Protein AF-A0AAE3FGH1-F1 (afdb_monomer_lite)

Secondary structure (DSSP, 8-state):
-HHHHHHHHHHHHHHHHHHHHHHHHHHHHHHHHHHHHHHHTSHHHHHH-PPP-TTGGGSHHHHHHHHHHHTT---EEE---SSS--EEEETTEEEE---SSEEEE-TTT--EEEEETTEEEEHHHHHHHHHHHSTTTTSS-EEEEEEGGGBS-TTS---TTEEEES-GGGTT-

Radius of gyration: 21.76 Å; chains: 1; bounding box: 63×58×44 Å

Sequence (173 aa):
MKNNKKVLSSVVVGLLFCWLIIPAVLYLLISAPFEKRKYRASRYFADTGCNFSLGITSSPEYRFYNQAVADGLDFRYFPGDEDHRDWFIYNNTAYVFPDFDAIAQDDETGKWQIYSEDEWSDFYDYFSGVESAIPDKREMPVRVIVPHDMIQSPEDDLPEAVYAVGSYETAFR

Foldseek 3Di:
DVPVVVVVVVVVVVVVVCVVVVVVVVCCVPQVVVVVVVCCVAPCCVPVVDDDDPCCCVDLCNLQVRLCVVVVAPKAWDPADPVAHTWIDHPQEIEGEDQFQAWEQDPPPRFIWTHHPNDIDGVVVVVVVNCVPDPPSVRGHAAYEAEPVRYPHVVDDDDPNYQYDPGSSPSPD

Structure (mmCIF, N/CA/C/O backbone):
data_AF-A0AAE3FGH1-F1
#
_entry.id   AF-A0AAE3FGH1-F1
#
loop_
_atom_site.group_PDB
_atom_site.id
_atom_site.type_symbol
_atom_site.label_atom_id
_atom_site.label_alt_id
_atom_site.label_comp_id
_atom_site.label_asym_id
_atom_site.label_entity_id
_atom_site.label_seq_id
_atom_site.pdbx_PDB_ins_code
_atom_site.Cartn_x
_atom_site.Cartn_y
_atom_site.Cartn_z
_atom_site.occupancy
_atom_site.B_iso_or_equiv
_atom_site.auth_seq_id
_atom_site.auth_comp_id
_atom_site.auth_asym_id
_atom_site.auth_atom_id
_atom_site.pdbx_PDB_model_num
ATOM 1 N N . MET A 1 1 ? 41.044 42.513 14.103 1.00 50.09 1 MET A N 1
ATOM 2 C CA . MET A 1 1 ? 40.788 41.124 14.571 1.00 50.09 1 MET A CA 1
ATOM 3 C C . MET A 1 1 ? 39.313 40.677 14.575 1.00 50.09 1 MET A C 1
ATOM 5 O O . MET A 1 1 ? 39.090 39.479 14.690 1.00 50.09 1 MET A O 1
ATOM 9 N N . LYS A 1 2 ? 38.298 41.552 14.421 1.00 49.84 2 LYS A N 1
ATOM 10 C CA . LYS A 1 2 ? 36.871 41.136 14.401 1.00 49.84 2 LYS A CA 1
ATOM 11 C C . LYS A 1 2 ? 36.390 40.503 13.077 1.00 49.84 2 LYS A C 1
ATOM 13 O O . LYS A 1 2 ? 35.525 39.636 13.123 1.00 49.84 2 LYS A O 1
ATOM 18 N N . ASN A 1 3 ? 36.968 40.867 11.928 1.00 54.50 3 ASN A N 1
ATOM 19 C CA . ASN A 1 3 ? 36.515 40.361 10.620 1.00 54.50 3 ASN A CA 1
ATOM 20 C C . ASN A 1 3 ? 36.930 38.905 10.342 1.00 54.50 3 ASN A C 1
ATOM 22 O O . ASN A 1 3 ? 36.133 38.143 9.807 1.00 54.50 3 ASN A O 1
ATOM 26 N N . ASN A 1 4 ? 38.113 38.476 10.797 1.00 53.81 4 ASN A N 1
ATOM 27 C CA . ASN A 1 4 ? 38.616 37.121 10.526 1.00 53.81 4 ASN A CA 1
ATOM 28 C C . ASN A 1 4 ? 37.789 36.022 11.218 1.00 53.81 4 ASN A C 1
ATOM 30 O O . ASN A 1 4 ? 37.654 34.932 10.675 1.00 53.81 4 ASN A O 1
ATOM 34 N N . LYS A 1 5 ? 37.182 36.311 12.382 1.00 54.88 5 LYS A N 1
ATOM 35 C CA . LYS A 1 5 ? 36.297 35.361 13.082 1.00 54.88 5 LYS A CA 1
ATOM 36 C C . LYS A 1 5 ? 34.962 35.148 12.357 1.00 54.88 5 LYS A C 1
ATOM 38 O O . LYS A 1 5 ? 34.462 34.030 12.349 1.00 54.88 5 LYS A O 1
ATOM 43 N N . LYS A 1 6 ? 34.408 36.192 11.723 1.00 55.69 6 LYS A N 1
ATOM 44 C CA . LYS A 1 6 ? 33.176 36.084 10.919 1.00 55.69 6 LYS A CA 1
ATOM 45 C C . LYS A 1 6 ? 33.407 35.286 9.636 1.00 55.69 6 LYS A C 1
ATOM 47 O O . LYS A 1 6 ? 32.622 34.402 9.331 1.00 55.69 6 LYS A O 1
ATOM 52 N N . VAL A 1 7 ? 34.518 35.538 8.941 1.00 62.56 7 VAL A N 1
ATOM 53 C CA . VAL A 1 7 ? 34.879 34.803 7.716 1.00 62.56 7 VAL A CA 1
ATOM 54 C C . VAL A 1 7 ? 35.114 33.318 8.008 1.00 62.56 7 VAL A C 1
ATOM 56 O O . VAL A 1 7 ? 34.593 32.470 7.291 1.00 62.56 7 VAL A O 1
ATOM 59 N N . LEU A 1 8 ? 35.825 32.991 9.095 1.00 59.19 8 LEU A N 1
ATOM 60 C CA . LEU A 1 8 ? 36.077 31.600 9.489 1.00 59.19 8 LEU A CA 1
ATOM 61 C C . LEU A 1 8 ? 34.777 30.853 9.843 1.00 59.19 8 LEU A C 1
ATOM 63 O O . LEU A 1 8 ? 34.601 29.706 9.447 1.00 59.19 8 LEU A O 1
ATOM 67 N N . SER A 1 9 ? 33.839 31.520 10.524 1.00 65.69 9 SER A N 1
ATOM 68 C CA . SER A 1 9 ? 32.502 30.979 10.808 1.00 65.69 9 SER A CA 1
ATOM 69 C C . SER A 1 9 ? 31.688 30.728 9.533 1.00 65.69 9 SER A C 1
ATOM 71 O O . SER A 1 9 ? 31.076 29.669 9.418 1.00 65.69 9 SER A O 1
ATOM 73 N N . SER A 1 10 ? 31.711 31.640 8.559 1.00 66.31 10 SER A N 1
ATOM 74 C CA . SER A 1 10 ? 31.002 31.461 7.285 1.00 66.31 10 SER A CA 1
ATOM 75 C C . SER A 1 10 ? 31.568 30.312 6.446 1.00 66.31 10 SER A C 1
ATOM 77 O O . SER A 1 10 ? 30.802 29.582 5.823 1.00 66.31 10 SER A O 1
ATOM 79 N N . VAL A 1 11 ? 32.890 30.107 6.455 1.00 74.38 11 VAL A N 1
ATOM 80 C CA . VAL A 1 11 ? 33.537 28.996 5.733 1.00 74.38 11 VAL A CA 1
ATOM 81 C C . VAL A 1 11 ? 33.192 27.642 6.359 1.00 74.38 11 VAL A C 1
ATOM 83 O O . VAL A 1 11 ? 32.891 26.698 5.634 1.00 74.38 11 VAL A O 1
ATOM 86 N N . VAL A 1 12 ? 33.179 27.544 7.692 1.00 76.31 12 VAL A N 1
ATOM 87 C CA . VAL A 1 12 ? 32.821 26.300 8.399 1.00 76.31 12 VAL A CA 1
ATOM 88 C C . VAL A 1 12 ? 31.351 25.933 8.176 1.00 76.31 12 VAL A C 1
ATOM 90 O O . VAL A 1 12 ? 31.052 24.773 7.906 1.00 76.31 12 VAL A O 1
ATOM 93 N N . VAL A 1 13 ? 30.440 26.912 8.212 1.00 74.81 13 VAL A N 1
ATOM 94 C CA . VAL A 1 13 ? 29.014 26.690 7.906 1.00 74.81 13 VAL A CA 1
ATOM 95 C C . VAL A 1 13 ? 28.820 26.270 6.446 1.00 74.81 13 VAL A C 1
ATOM 97 O O . VAL A 1 13 ? 28.078 25.329 6.181 1.00 74.81 13 VAL A O 1
ATOM 100 N N . GLY A 1 14 ? 29.523 26.903 5.502 1.00 75.88 14 GLY A N 1
ATOM 101 C CA . GLY A 1 14 ? 29.476 26.519 4.088 1.00 75.88 14 GLY A CA 1
ATOM 102 C C . GLY A 1 14 ? 29.997 25.101 3.836 1.00 75.88 14 GLY A C 1
ATOM 103 O O . GLY A 1 14 ? 29.385 24.348 3.085 1.00 75.88 14 GLY A O 1
ATOM 104 N N . LEU A 1 15 ? 31.083 24.701 4.504 1.00 80.62 15 LEU A N 1
ATOM 105 C CA . LEU A 1 15 ? 31.614 23.339 4.417 1.00 80.62 15 LEU A CA 1
ATOM 106 C C . LEU A 1 15 ? 30.643 22.305 4.991 1.00 80.62 15 LEU A C 1
ATOM 108 O O . LEU A 1 15 ? 30.427 21.287 4.345 1.00 80.62 15 LEU A O 1
ATOM 112 N N . LEU A 1 16 ? 30.027 22.576 6.146 1.00 78.38 16 LEU A N 1
ATOM 113 C CA . LEU A 1 16 ? 28.998 21.710 6.737 1.00 78.38 16 LEU A CA 1
ATOM 114 C C . LEU A 1 16 ? 27.774 21.567 5.823 1.00 78.38 16 LEU A C 1
ATOM 116 O O . LEU A 1 16 ? 27.267 20.464 5.642 1.00 78.38 16 LEU A O 1
ATOM 120 N N . PHE A 1 17 ? 27.341 22.660 5.195 1.00 76.94 17 PHE A N 1
ATOM 121 C CA . PHE A 1 17 ? 26.231 22.654 4.243 1.00 76.94 17 PHE A CA 1
ATOM 122 C C . PHE A 1 17 ? 26.557 21.824 2.991 1.00 76.94 17 PHE A C 1
ATOM 124 O O . PHE A 1 17 ? 25.768 20.971 2.585 1.00 76.94 17 PHE A O 1
ATOM 131 N N . CYS A 1 18 ? 27.759 21.987 2.428 1.00 79.12 18 CYS A N 1
ATOM 132 C CA . CYS A 1 18 ? 28.248 21.141 1.338 1.00 79.12 18 CYS A CA 1
ATOM 133 C C . CYS A 1 18 ? 28.340 19.666 1.754 1.00 79.12 18 CYS A C 1
ATOM 135 O O . CYS A 1 18 ? 27.992 18.791 0.966 1.00 79.12 18 CYS A O 1
ATOM 137 N N . TRP A 1 19 ? 28.762 19.381 2.987 1.00 80.62 19 TRP A N 1
ATOM 138 C CA . TRP A 1 19 ? 28.868 18.016 3.507 1.00 80.62 19 TRP A CA 1
ATOM 139 C C . TRP A 1 19 ? 27.515 17.312 3.646 1.00 80.62 19 TRP A C 1
ATOM 141 O O . TRP A 1 19 ? 27.477 16.091 3.587 1.00 80.62 19 TRP A O 1
ATOM 151 N N . LEU A 1 20 ? 26.415 18.055 3.787 1.00 80.81 20 LEU A N 1
ATOM 152 C CA . LEU A 1 20 ? 25.056 17.503 3.835 1.00 80.81 20 LEU A CA 1
ATOM 153 C C . LEU A 1 20 ? 24.415 17.394 2.445 1.00 80.81 20 LEU A C 1
ATOM 155 O O . LEU A 1 20 ? 23.765 16.397 2.137 1.00 80.81 20 LEU A O 1
ATOM 159 N N . ILE A 1 21 ? 24.630 18.384 1.575 1.00 83.81 21 ILE A N 1
ATOM 160 C CA . ILE A 1 21 ? 24.012 18.412 0.240 1.00 83.81 21 ILE A CA 1
ATOM 161 C C . ILE A 1 21 ? 24.676 17.433 -0.717 1.00 83.81 21 ILE A C 1
ATOM 163 O O . ILE A 1 21 ? 23.986 16.762 -1.480 1.00 83.81 21 ILE A O 1
ATOM 167 N N . ILE A 1 22 ? 26.008 17.346 -0.701 1.00 84.25 22 ILE A N 1
ATOM 168 C CA . ILE A 1 22 ? 26.747 16.508 -1.650 1.00 84.25 22 ILE A CA 1
ATOM 169 C C . ILE A 1 22 ? 26.318 15.033 -1.537 1.00 84.25 22 ILE A C 1
ATOM 171 O O . ILE A 1 22 ? 26.019 14.448 -2.579 1.00 84.25 22 ILE A O 1
ATOM 175 N N . PRO A 1 23 ? 26.197 14.430 -0.335 1.00 83.31 23 PRO A N 1
ATOM 176 C CA . PRO A 1 23 ? 25.673 13.073 -0.193 1.00 83.31 23 PRO A CA 1
ATOM 177 C C . PRO A 1 23 ? 24.230 12.918 -0.673 1.00 83.31 23 PRO A C 1
ATOM 179 O O . PRO A 1 23 ? 23.937 11.937 -1.346 1.00 83.31 23 PRO A O 1
ATOM 182 N N . ALA A 1 24 ? 23.342 13.876 -0.386 1.00 81.19 24 ALA A N 1
ATOM 183 C CA . ALA A 1 24 ? 21.945 13.815 -0.826 1.00 81.19 24 ALA A CA 1
ATOM 184 C C . ALA A 1 24 ? 21.822 13.870 -2.360 1.00 81.19 24 ALA A C 1
ATOM 186 O O . ALA A 1 24 ? 21.104 13.076 -2.967 1.00 81.19 24 ALA A O 1
ATOM 187 N N . VAL A 1 25 ? 22.581 14.757 -3.009 1.00 82.69 25 VAL A N 1
ATOM 188 C CA . VAL A 1 25 ? 22.625 14.869 -4.475 1.00 82.69 25 VAL A CA 1
ATOM 189 C C . VAL A 1 25 ? 23.257 13.626 -5.101 1.00 82.69 25 VAL A C 1
ATOM 191 O O . VAL A 1 25 ? 22.735 13.111 -6.087 1.00 82.69 25 VAL A O 1
ATOM 194 N N . LEU A 1 26 ? 24.348 13.104 -4.529 1.00 82.88 26 LEU A N 1
ATOM 195 C CA . LEU A 1 26 ? 24.961 11.849 -4.979 1.00 82.88 26 LEU A CA 1
ATOM 196 C C . LEU A 1 26 ? 24.003 10.669 -4.831 1.00 82.88 26 LEU A C 1
ATOM 198 O O . LEU A 1 26 ? 23.904 9.861 -5.751 1.00 82.88 26 LEU A O 1
ATOM 202 N N . TYR A 1 27 ? 23.276 10.592 -3.715 1.00 80.44 27 TYR A N 1
ATOM 203 C CA . TYR A 1 27 ? 22.258 9.574 -3.500 1.00 80.44 27 TYR A CA 1
ATOM 204 C C . TYR A 1 27 ? 21.209 9.628 -4.608 1.00 80.44 27 TYR A C 1
ATOM 206 O O . TYR A 1 27 ? 20.997 8.611 -5.253 1.00 80.44 27 TYR A O 1
ATOM 214 N N . LEU A 1 28 ? 20.643 10.802 -4.909 1.00 78.88 28 LEU A N 1
ATOM 215 C CA . LEU A 1 28 ? 19.653 10.968 -5.982 1.00 78.88 28 LEU A CA 1
ATOM 216 C C . LEU A 1 28 ? 20.206 10.622 -7.372 1.00 78.88 28 LEU A C 1
ATOM 218 O O . LEU A 1 28 ? 19.535 9.950 -8.154 1.00 78.88 28 LEU A O 1
ATOM 222 N N . LEU A 1 29 ? 21.432 11.053 -7.689 1.00 81.94 29 LEU A N 1
ATOM 223 C CA . LEU A 1 29 ? 22.067 10.778 -8.983 1.00 81.94 29 LEU A CA 1
ATOM 224 C C . LEU A 1 29 ? 22.359 9.290 -9.194 1.00 81.94 29 LEU A C 1
ATOM 226 O O . LEU A 1 29 ? 22.377 8.830 -10.336 1.00 81.94 29 LEU A O 1
ATOM 230 N N . ILE A 1 30 ? 22.592 8.545 -8.114 1.00 80.56 30 ILE A N 1
ATOM 231 C CA . ILE A 1 30 ? 22.845 7.107 -8.160 1.00 80.56 30 ILE A CA 1
ATOM 232 C C . ILE A 1 30 ? 21.523 6.336 -8.106 1.00 80.56 30 ILE A C 1
ATOM 234 O O . ILE A 1 30 ? 21.281 5.500 -8.971 1.00 80.56 30 ILE A O 1
ATOM 238 N N . SER A 1 31 ? 20.650 6.609 -7.136 1.00 78.62 31 SER A N 1
ATOM 239 C CA . SER A 1 31 ? 19.437 5.823 -6.887 1.00 78.62 31 SER A CA 1
ATOM 240 C C . SER A 1 31 ? 18.430 5.928 -8.030 1.00 78.62 31 SER A C 1
ATOM 242 O O . SER A 1 31 ? 17.971 4.898 -8.524 1.00 78.62 31 SER A O 1
ATOM 244 N N . ALA A 1 32 ? 18.162 7.136 -8.533 1.00 82.00 32 ALA A N 1
ATOM 245 C CA . ALA A 1 32 ? 17.150 7.370 -9.559 1.00 82.00 32 ALA A CA 1
ATOM 246 C C . ALA A 1 32 ? 17.346 6.542 -10.851 1.00 82.00 32 ALA A C 1
ATOM 248 O O . ALA A 1 32 ? 16.379 5.931 -11.314 1.00 82.00 32 ALA A O 1
ATOM 249 N N . PRO A 1 33 ? 18.545 6.455 -11.471 1.00 86.44 33 PRO A N 1
ATOM 250 C CA . PRO A 1 33 ? 18.727 5.635 -12.670 1.00 86.44 33 PRO A CA 1
ATOM 251 C C . PRO A 1 33 ? 18.625 4.127 -12.403 1.00 86.44 33 PRO A C 1
ATOM 253 O O . PRO A 1 33 ? 18.081 3.408 -13.248 1.00 86.44 33 PRO A O 1
ATOM 256 N N . PHE A 1 34 ? 19.114 3.632 -11.258 1.00 87.38 34 PHE A N 1
ATOM 257 C CA . PHE A 1 34 ? 18.959 2.219 -10.889 1.00 87.38 34 PHE A CA 1
ATOM 258 C C . PHE A 1 34 ? 17.492 1.869 -10.662 1.00 87.38 34 PHE A C 1
ATOM 260 O O . PHE A 1 34 ? 17.005 0.872 -11.199 1.00 87.38 34 PHE A O 1
ATOM 267 N N . GLU A 1 35 ? 16.782 2.724 -9.933 1.00 89.69 35 GLU A N 1
ATOM 268 C CA . GLU A 1 35 ? 15.365 2.564 -9.655 1.00 89.69 35 GLU A CA 1
ATOM 269 C C . GLU A 1 35 ? 14.544 2.561 -10.945 1.00 89.69 35 GLU A C 1
ATOM 271 O O . GLU A 1 35 ? 13.795 1.621 -11.208 1.00 89.69 35 GLU A O 1
ATOM 276 N N . LYS A 1 36 ? 14.770 3.543 -11.823 1.00 90.62 36 LYS A N 1
ATOM 277 C CA . LYS A 1 36 ? 14.105 3.627 -13.127 1.00 90.62 36 LYS A CA 1
ATOM 278 C C . LYS A 1 36 ? 14.350 2.395 -13.990 1.00 90.62 36 LYS A C 1
ATOM 280 O O . LYS A 1 36 ? 13.452 1.952 -14.707 1.00 90.62 36 LYS A O 1
ATOM 285 N N . ARG A 1 37 ? 15.562 1.835 -13.950 1.00 91.62 37 ARG A N 1
ATOM 286 C CA . ARG A 1 37 ? 15.891 0.607 -14.682 1.00 91.62 37 ARG A CA 1
ATOM 287 C C . ARG A 1 37 ? 15.157 -0.602 -14.106 1.00 91.62 37 ARG A C 1
ATOM 289 O O . ARG A 1 37 ? 14.614 -1.375 -14.890 1.00 91.62 37 ARG A O 1
ATOM 296 N N . LYS A 1 38 ? 15.125 -0.753 -12.776 1.00 92.88 38 LYS A N 1
ATOM 297 C CA . LYS A 1 38 ? 14.375 -1.817 -12.087 1.00 92.88 38 LYS A CA 1
ATOM 298 C C . LYS A 1 38 ? 12.884 -1.721 -12.417 1.00 92.88 38 LYS A C 1
ATOM 300 O O . LYS A 1 38 ? 12.301 -2.704 -12.859 1.00 92.88 38 LYS A O 1
ATOM 305 N N . TYR A 1 39 ? 12.316 -0.521 -12.308 1.00 93.38 39 TYR A N 1
ATOM 306 C CA . TYR A 1 39 ? 10.924 -0.230 -12.634 1.00 93.38 39 TYR A CA 1
ATOM 307 C C . TYR A 1 39 ? 10.565 -0.622 -14.075 1.00 93.38 39 TYR A C 1
ATOM 309 O O . TYR A 1 39 ? 9.636 -1.394 -14.292 1.00 93.38 39 TYR A O 1
ATOM 317 N N . ARG A 1 40 ? 11.344 -0.176 -15.069 1.00 93.75 40 ARG A N 1
ATOM 318 C CA . ARG A 1 40 ? 11.091 -0.483 -16.491 1.00 93.75 40 ARG A CA 1
ATOM 319 C C . ARG A 1 40 ? 11.195 -1.967 -16.851 1.00 93.75 40 ARG A C 1
ATOM 321 O O . ARG A 1 40 ? 10.704 -2.359 -17.902 1.00 93.75 40 ARG A O 1
ATOM 328 N N . ALA A 1 41 ? 11.870 -2.765 -16.028 1.00 94.38 41 ALA A N 1
ATOM 329 C CA . ALA A 1 41 ? 11.987 -4.208 -16.213 1.00 94.38 41 ALA A CA 1
ATOM 330 C C . ALA A 1 41 ? 10.895 -5.006 -15.471 1.00 94.38 41 ALA A C 1
ATOM 332 O O . ALA A 1 41 ? 10.864 -6.229 -15.580 1.00 94.38 41 ALA A O 1
ATOM 333 N N . SER A 1 42 ? 10.041 -4.338 -14.691 1.00 95.62 42 SER A N 1
ATOM 334 C CA . SER A 1 42 ? 9.032 -4.971 -13.839 1.00 95.62 42 SER A CA 1
ATOM 335 C C . SER A 1 42 ? 7.771 -5.380 -14.605 1.00 95.62 42 SER A C 1
ATOM 337 O O . SER A 1 42 ? 7.452 -4.807 -15.650 1.00 95.62 42 SER A O 1
ATOM 339 N N . ARG A 1 43 ? 7.027 -6.349 -14.056 1.00 95.12 43 ARG A N 1
ATOM 340 C CA . ARG A 1 43 ? 5.696 -6.717 -14.565 1.00 95.12 43 ARG A CA 1
ATOM 341 C C . ARG A 1 43 ? 4.695 -5.596 -14.330 1.00 95.12 43 ARG A C 1
ATOM 343 O O . ARG A 1 43 ? 3.925 -5.303 -15.231 1.00 95.12 43 ARG A O 1
ATOM 350 N N . TYR A 1 44 ? 4.803 -4.912 -13.190 1.00 94.44 44 TYR A N 1
ATOM 351 C CA . TYR A 1 44 ? 4.000 -3.730 -12.886 1.00 94.44 44 TYR A CA 1
ATOM 352 C C . TYR A 1 44 ? 4.012 -2.716 -14.034 1.00 94.44 44 TYR A C 1
ATOM 354 O O . TYR A 1 44 ? 2.968 -2.411 -14.590 1.00 94.44 44 TYR A O 1
ATOM 362 N N . PHE A 1 45 ? 5.194 -2.270 -14.474 1.00 94.38 45 PHE A N 1
ATOM 363 C CA . PHE A 1 45 ? 5.299 -1.333 -15.598 1.00 94.38 45 PHE A CA 1
ATOM 364 C C . PHE A 1 45 ? 4.735 -1.903 -16.906 1.00 94.38 45 PHE A C 1
ATOM 366 O O . PHE A 1 45 ? 4.073 -1.183 -17.650 1.00 94.38 45 PHE A O 1
ATOM 373 N N . ALA A 1 46 ? 5.010 -3.177 -17.198 1.00 94.06 46 ALA A N 1
ATOM 374 C CA . ALA A 1 46 ? 4.565 -3.812 -18.435 1.00 94.06 46 ALA A CA 1
ATOM 375 C C . ALA A 1 46 ? 3.035 -3.925 -18.531 1.00 94.06 46 ALA A C 1
ATOM 377 O O . ALA A 1 46 ? 2.494 -3.809 -19.630 1.00 94.06 46 ALA A O 1
ATOM 378 N N . ASP A 1 47 ? 2.367 -4.144 -17.398 1.00 93.62 47 ASP A N 1
ATOM 379 C CA . ASP A 1 47 ? 0.941 -4.449 -17.341 1.00 93.62 47 ASP A CA 1
ATOM 380 C C . ASP A 1 47 ? 0.084 -3.202 -17.027 1.00 93.62 47 ASP A C 1
ATOM 382 O O . ASP A 1 47 ? -1.012 -3.077 -17.571 1.00 93.62 47 ASP A O 1
ATOM 386 N N . THR A 1 48 ? 0.569 -2.255 -16.208 1.00 90.06 48 THR A N 1
ATOM 387 C CA . THR A 1 48 ? -0.183 -1.033 -15.846 1.00 90.06 48 THR A CA 1
ATOM 388 C C . THR A 1 48 ? 0.155 0.174 -16.717 1.00 90.06 48 THR A C 1
ATOM 390 O O . THR A 1 48 ? -0.680 1.053 -16.907 1.00 90.06 48 THR A O 1
ATOM 393 N N . GLY A 1 49 ? 1.378 0.248 -17.253 1.00 88.31 49 GLY A N 1
ATOM 394 C CA . GLY A 1 49 ? 1.835 1.393 -18.042 1.00 88.31 49 GLY A CA 1
ATOM 395 C C . GLY A 1 49 ? 1.971 2.704 -17.257 1.00 88.31 49 GLY A C 1
ATOM 396 O O . GLY A 1 49 ? 2.125 3.754 -17.885 1.00 88.31 49 GLY A O 1
ATOM 397 N N . CYS A 1 50 ? 1.932 2.669 -15.918 1.00 86.19 50 CYS A N 1
ATOM 398 C CA . CYS A 1 50 ? 2.058 3.868 -15.090 1.00 86.19 50 CYS A CA 1
ATOM 399 C C . CYS A 1 50 ? 3.367 4.633 -15.375 1.00 86.19 50 CYS A C 1
ATOM 401 O O . CYS A 1 50 ? 4.361 4.100 -15.878 1.00 86.19 50 CYS A O 1
ATOM 403 N N . ASN A 1 51 ? 3.378 5.927 -15.059 1.00 87.06 51 ASN A N 1
ATOM 404 C CA . ASN A 1 51 ? 4.587 6.730 -15.200 1.00 87.06 51 ASN A CA 1
ATOM 405 C C . ASN A 1 51 ? 5.575 6.438 -14.065 1.00 87.06 51 ASN A C 1
ATOM 407 O O . ASN A 1 51 ? 5.199 6.143 -12.935 1.00 87.06 51 ASN A O 1
ATOM 411 N N . PHE A 1 52 ? 6.867 6.567 -14.368 1.00 87.94 52 PHE A N 1
ATOM 412 C CA . PHE A 1 52 ? 7.908 6.462 -13.351 1.00 87.94 52 PHE A CA 1
ATOM 413 C C . PHE A 1 52 ? 7.871 7.671 -12.407 1.00 87.94 52 PHE A C 1
ATOM 415 O O . PHE A 1 52 ? 8.042 8.805 -12.863 1.00 87.94 52 PHE A O 1
ATOM 422 N N . SER A 1 53 ? 7.774 7.409 -11.107 1.00 87.81 53 SER A N 1
ATOM 423 C CA . SER A 1 53 ? 8.055 8.350 -10.022 1.00 87.81 53 SER A CA 1
ATOM 424 C C . SER A 1 53 ? 9.237 7.850 -9.183 1.00 87.81 53 SER A C 1
ATOM 426 O O . SER A 1 53 ? 9.549 6.658 -9.155 1.00 87.81 53 SER A O 1
ATOM 428 N N . LEU A 1 54 ? 9.952 8.770 -8.533 1.00 86.31 54 LEU A N 1
ATOM 429 C CA . LEU A 1 54 ? 11.026 8.392 -7.613 1.00 86.31 54 LEU A CA 1
ATOM 430 C C . LEU A 1 54 ? 10.417 7.702 -6.385 1.00 86.31 54 LEU A C 1
ATOM 432 O O . LEU A 1 54 ? 9.410 8.175 -5.867 1.00 86.31 54 LEU A O 1
ATOM 436 N N . GLY A 1 55 ? 11.02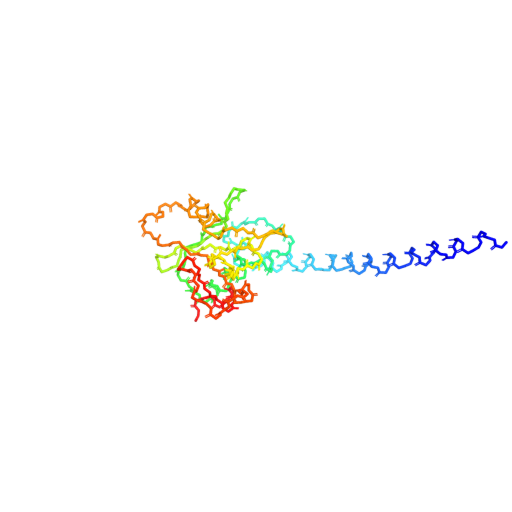0 6.610 -5.919 1.00 87.38 55 GLY A N 1
ATOM 437 C CA . GLY A 1 55 ? 10.492 5.814 -4.809 1.00 87.38 55 GLY A CA 1
ATOM 438 C C . GLY A 1 55 ? 9.429 4.787 -5.209 1.00 87.38 55 GLY A C 1
ATOM 439 O O . GLY A 1 55 ? 9.038 3.982 -4.365 1.00 87.38 55 GLY A O 1
AT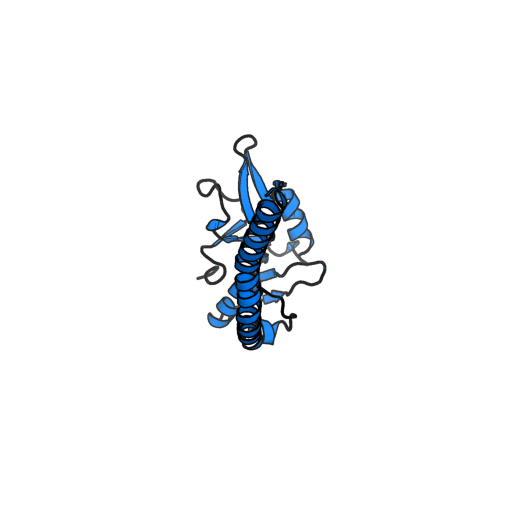OM 440 N N . ILE A 1 56 ? 9.001 4.742 -6.480 1.00 89.81 56 ILE A N 1
ATOM 441 C CA . ILE A 1 56 ? 7.977 3.797 -6.953 1.00 89.81 56 ILE A CA 1
ATOM 442 C C . ILE A 1 56 ? 8.338 2.341 -6.662 1.00 89.81 56 ILE A C 1
ATOM 444 O O . ILE A 1 56 ? 7.462 1.527 -6.418 1.00 89.81 56 ILE A O 1
ATOM 448 N N . THR A 1 57 ? 9.625 1.978 -6.645 1.00 91.69 57 THR A N 1
ATOM 449 C CA . THR A 1 57 ? 10.015 0.580 -6.393 1.00 91.69 57 THR A CA 1
ATOM 450 C C . THR A 1 57 ? 9.910 0.166 -4.929 1.00 91.69 57 THR A C 1
ATOM 452 O O . THR A 1 57 ? 10.015 -1.027 -4.629 1.00 91.69 57 THR A O 1
ATOM 455 N N . SER A 1 58 ? 9.719 1.142 -4.045 1.00 90.44 58 SER A N 1
ATOM 456 C CA . SER A 1 58 ? 9.441 0.965 -2.624 1.00 90.44 58 SER A CA 1
ATOM 457 C C . SER A 1 58 ? 7.954 1.127 -2.303 1.00 90.44 58 SER A C 1
ATOM 459 O O . SER A 1 58 ? 7.574 0.868 -1.162 1.00 90.44 58 SER A O 1
ATOM 461 N N . SER A 1 59 ? 7.127 1.538 -3.273 1.00 92.12 59 SER A N 1
ATOM 462 C CA . SER A 1 59 ? 5.706 1.779 -3.039 1.00 92.12 59 SER A CA 1
ATOM 463 C C . SER A 1 59 ? 4.966 0.470 -2.713 1.00 92.12 59 SER A C 1
ATOM 465 O O . SER A 1 59 ? 5.344 -0.591 -3.238 1.00 92.12 59 SER A O 1
ATOM 467 N N . PRO A 1 60 ? 3.943 0.513 -1.841 1.00 93.56 60 PRO A N 1
ATOM 468 C CA . PRO A 1 60 ? 3.108 -0.643 -1.513 1.00 93.56 60 PRO A CA 1
ATOM 469 C C . PRO A 1 60 ? 2.589 -1.395 -2.743 1.00 93.56 60 PRO A C 1
ATOM 471 O O . PRO A 1 60 ? 2.747 -2.613 -2.851 1.00 93.56 60 PRO A O 1
ATOM 474 N N . GLU A 1 61 ? 2.059 -0.645 -3.704 1.00 94.06 61 GLU A N 1
ATOM 475 C CA . GLU A 1 61 ? 1.439 -1.098 -4.948 1.00 94.06 61 GLU A CA 1
ATOM 476 C C . GLU A 1 61 ? 2.426 -1.903 -5.790 1.00 94.06 61 GLU A C 1
ATOM 478 O O . GLU A 1 61 ? 2.173 -3.046 -6.179 1.00 94.06 61 GLU A O 1
ATOM 483 N N . TYR A 1 62 ? 3.603 -1.319 -6.030 1.00 94.81 62 TYR A N 1
ATOM 484 C CA . TYR A 1 62 ? 4.651 -1.927 -6.835 1.00 94.81 62 TYR A CA 1
ATOM 485 C C . TYR A 1 62 ? 5.172 -3.215 -6.193 1.00 94.81 62 TYR A C 1
ATOM 487 O O . TYR A 1 62 ? 5.427 -4.205 -6.894 1.00 94.81 62 TYR A O 1
ATOM 495 N N . ARG A 1 63 ? 5.377 -3.195 -4.869 1.00 95.25 63 ARG A N 1
ATOM 496 C CA . ARG A 1 63 ? 5.891 -4.336 -4.100 1.00 95.25 63 ARG A CA 1
ATOM 497 C C . ARG A 1 63 ? 4.891 -5.485 -4.108 1.00 95.25 63 ARG A C 1
ATOM 499 O O . ARG A 1 63 ? 5.268 -6.599 -4.476 1.00 95.25 63 ARG A O 1
ATOM 506 N N . PHE A 1 64 ? 3.628 -5.196 -3.794 1.00 96.62 64 PHE A N 1
ATOM 507 C CA . PHE A 1 64 ? 2.540 -6.166 -3.851 1.00 96.62 64 PHE A CA 1
ATOM 508 C C . PHE A 1 64 ? 2.402 -6.763 -5.251 1.00 96.62 64 PHE A C 1
ATOM 510 O O . PHE A 1 64 ? 2.531 -7.973 -5.415 1.00 96.62 64 PHE A O 1
ATOM 517 N N . TYR A 1 65 ? 2.199 -5.928 -6.274 1.00 96.44 65 TYR A N 1
ATOM 518 C CA . TYR A 1 65 ? 1.851 -6.392 -7.615 1.00 96.44 65 TYR A CA 1
ATOM 519 C C . TYR A 1 65 ? 2.905 -7.329 -8.196 1.00 96.44 65 TYR A C 1
ATOM 521 O O . TYR A 1 65 ? 2.588 -8.411 -8.687 1.00 96.44 65 TYR A O 1
ATOM 529 N N . ASN A 1 66 ? 4.179 -6.928 -8.145 1.00 96.12 66 ASN A N 1
ATOM 530 C CA . ASN A 1 66 ? 5.242 -7.745 -8.722 1.00 96.12 66 ASN A CA 1
ATOM 531 C C . ASN A 1 66 ? 5.368 -9.089 -8.006 1.00 96.12 66 ASN A C 1
ATOM 533 O O . ASN A 1 66 ? 5.639 -10.090 -8.671 1.00 96.12 66 ASN A O 1
ATOM 537 N N . GLN A 1 67 ? 5.163 -9.125 -6.686 1.00 96.25 67 GLN A N 1
ATOM 538 C CA . GLN A 1 67 ? 5.215 -10.379 -5.952 1.00 96.25 67 GLN A CA 1
ATOM 539 C C . GLN A 1 67 ? 3.976 -11.244 -6.202 1.00 96.25 67 GLN A C 1
ATOM 541 O O . GLN A 1 67 ? 4.128 -12.430 -6.480 1.00 96.25 67 GLN A O 1
ATOM 546 N N . ALA A 1 68 ? 2.781 -10.651 -6.207 1.00 96.00 68 ALA A N 1
ATOM 547 C CA . ALA A 1 68 ? 1.529 -11.341 -6.491 1.00 96.00 68 ALA A CA 1
ATOM 548 C C . ALA A 1 68 ? 1.544 -11.998 -7.882 1.00 96.00 68 ALA A C 1
ATOM 550 O O . ALA A 1 68 ? 1.171 -13.162 -8.029 1.00 96.00 68 ALA A O 1
ATOM 551 N N . VAL A 1 69 ? 2.058 -11.293 -8.898 1.00 96.06 69 VAL A N 1
ATOM 552 C CA . VAL A 1 69 ? 2.252 -11.855 -10.245 1.00 96.06 69 VAL A CA 1
ATOM 553 C C . VAL A 1 69 ? 3.298 -12.970 -10.247 1.00 96.06 69 VAL A C 1
ATOM 555 O O . VAL A 1 69 ? 3.086 -13.997 -10.888 1.00 96.06 69 VAL A O 1
ATOM 558 N N . ALA A 1 70 ? 4.424 -12.796 -9.548 1.00 95.00 70 ALA A N 1
ATOM 559 C CA . ALA A 1 70 ? 5.475 -13.815 -9.481 1.00 95.00 70 ALA A CA 1
ATOM 560 C C . ALA A 1 70 ? 5.001 -15.113 -8.806 1.00 95.00 70 ALA A C 1
ATOM 562 O O . ALA A 1 70 ? 5.464 -16.195 -9.164 1.00 95.00 70 ALA A O 1
ATOM 563 N N . ASP A 1 71 ? 4.057 -14.999 -7.879 1.00 94.69 71 ASP A N 1
ATOM 564 C CA . ASP A 1 71 ? 3.446 -16.118 -7.163 1.00 94.69 71 ASP A CA 1
ATOM 565 C C . ASP A 1 71 ? 2.277 -16.752 -7.923 1.00 94.69 71 ASP A C 1
ATOM 567 O O . ASP A 1 71 ? 1.780 -17.804 -7.525 1.00 94.69 71 ASP A O 1
ATOM 571 N N . GLY A 1 72 ? 1.839 -16.129 -9.021 1.00 94.81 72 GLY A N 1
ATOM 572 C CA . GLY A 1 72 ? 0.707 -16.592 -9.814 1.00 94.81 72 GLY A CA 1
ATOM 573 C C . GLY A 1 72 ? -0.640 -16.423 -9.112 1.00 94.81 72 GLY A C 1
ATOM 574 O O . GLY A 1 72 ? -1.536 -17.234 -9.344 1.00 94.81 72 GLY A O 1
ATOM 575 N N . LEU A 1 73 ? -0.791 -15.405 -8.254 1.00 95.38 73 LEU A N 1
ATOM 576 C CA . LEU A 1 73 ? -2.088 -15.084 -7.656 1.00 95.38 73 LEU A CA 1
ATOM 577 C C . LEU A 1 73 ? -3.094 -14.735 -8.760 1.00 95.38 73 LEU A C 1
ATOM 579 O O . LEU A 1 73 ? -2.787 -13.976 -9.679 1.00 95.38 73 LEU A O 1
ATOM 583 N N . ASP A 1 74 ? -4.313 -15.254 -8.630 1.00 95.12 74 ASP A N 1
ATOM 584 C CA . ASP A 1 74 ? -5.442 -14.860 -9.472 1.00 95.12 74 ASP A CA 1
ATOM 585 C C . ASP A 1 74 ? -6.127 -13.640 -8.849 1.00 95.12 74 ASP A C 1
ATOM 587 O O . ASP A 1 74 ? -7.001 -13.752 -7.987 1.00 95.12 74 ASP A O 1
ATOM 591 N N . PHE A 1 75 ? -5.654 -12.455 -9.226 1.00 95.31 75 PHE A N 1
ATOM 592 C CA . PHE A 1 75 ? -6.182 -11.178 -8.762 1.00 95.31 75 PHE A CA 1
ATOM 593 C C . PHE A 1 75 ? -6.447 -10.254 -9.946 1.00 95.31 75 PHE A C 1
ATOM 595 O O . PHE A 1 75 ? -5.825 -10.353 -11.006 1.00 95.31 75 PHE A O 1
ATOM 602 N N . ARG A 1 76 ? -7.368 -9.311 -9.756 1.00 94.62 76 ARG A N 1
ATOM 603 C CA . ARG A 1 76 ? -7.629 -8.248 -10.727 1.00 94.62 76 ARG A CA 1
ATOM 604 C C . ARG A 1 76 ? -7.145 -6.926 -10.167 1.00 94.62 76 ARG A C 1
ATOM 606 O O . ARG A 1 76 ? -7.624 -6.500 -9.125 1.00 94.62 76 ARG A O 1
ATOM 613 N N . TYR A 1 77 ? -6.221 -6.289 -10.871 1.00 94.62 77 TYR A N 1
ATOM 614 C CA . TYR A 1 77 ? -5.635 -5.020 -10.462 1.00 94.62 77 TYR A CA 1
ATOM 615 C C . TYR A 1 77 ? -6.287 -3.838 -11.172 1.00 94.62 77 TYR A C 1
ATOM 617 O O . TYR A 1 77 ? -6.550 -3.911 -12.374 1.00 94.62 77 TYR A O 1
ATOM 625 N N . PHE A 1 78 ? -6.489 -2.750 -10.440 1.00 92.00 78 PHE A N 1
ATOM 626 C CA . PHE A 1 78 ? -7.041 -1.501 -10.937 1.00 92.00 78 PHE A CA 1
ATOM 627 C C . PHE A 1 78 ? -6.072 -0.375 -10.564 1.00 92.00 78 PHE A C 1
ATOM 629 O O . PHE A 1 78 ? -6.024 0.018 -9.397 1.00 92.00 78 PHE A O 1
ATOM 636 N N . PRO A 1 79 ? -5.256 0.108 -11.519 1.00 88.75 79 PRO A N 1
ATOM 637 C CA . PRO A 1 79 ? -4.387 1.244 -11.259 1.00 88.75 79 PRO A CA 1
ATOM 638 C C . PRO A 1 79 ? -5.241 2.481 -10.968 1.00 88.75 79 PRO A C 1
ATOM 640 O O . PRO A 1 79 ? -6.286 2.674 -11.597 1.00 88.75 79 PRO A O 1
ATOM 643 N N . GLY A 1 80 ? -4.790 3.292 -10.019 1.00 80.50 80 GLY A N 1
ATOM 644 C CA . GLY A 1 80 ? -5.396 4.569 -9.692 1.00 80.50 80 GLY A CA 1
ATOM 645 C C . GLY A 1 80 ? -5.261 5.584 -10.826 1.00 80.50 80 GLY A C 1
ATOM 646 O O . GLY A 1 80 ? -4.447 5.429 -11.744 1.00 80.50 80 GLY A O 1
ATOM 647 N N . ASP A 1 81 ? -6.070 6.635 -10.757 1.00 78.19 81 ASP A N 1
ATOM 648 C CA . ASP A 1 81 ? -5.959 7.825 -11.601 1.00 78.19 81 ASP A CA 1
ATOM 649 C C . ASP A 1 81 ? -5.583 9.050 -10.745 1.00 78.19 81 ASP A C 1
ATOM 651 O O . ASP A 1 81 ? -5.064 8.903 -9.642 1.00 78.19 81 ASP A O 1
ATOM 655 N N . GLU A 1 82 ? -5.755 10.269 -11.262 1.00 70.94 82 GLU A N 1
ATOM 656 C CA . GLU A 1 82 ? -5.415 11.486 -10.506 1.00 70.94 82 GLU A CA 1
ATOM 657 C C . GLU A 1 82 ? -6.269 11.664 -9.237 1.00 70.94 82 GLU A C 1
ATOM 659 O O . GLU A 1 82 ? -5.811 12.304 -8.291 1.00 70.94 82 GLU A O 1
ATOM 664 N N . ASP A 1 83 ? -7.467 11.074 -9.201 1.00 68.56 83 ASP A N 1
ATOM 665 C CA . ASP A 1 83 ? -8.455 11.247 -8.133 1.00 68.56 83 ASP A CA 1
ATOM 666 C C . ASP A 1 83 ? -8.609 9.989 -7.255 1.00 68.56 83 ASP A C 1
ATOM 668 O O . ASP A 1 83 ? -9.139 10.060 -6.143 1.00 68.56 83 ASP A O 1
ATOM 672 N N . HIS A 1 84 ? -8.150 8.828 -7.731 1.00 73.88 84 HIS A N 1
ATOM 673 C CA . HIS A 1 84 ? -8.385 7.535 -7.092 1.00 73.88 84 HIS A CA 1
ATOM 674 C C . HIS A 1 84 ? -7.096 6.736 -6.923 1.00 73.88 84 HIS A C 1
ATOM 676 O O . HIS A 1 84 ? -6.223 6.723 -7.782 1.00 73.88 84 HIS A O 1
ATOM 682 N N . ARG A 1 85 ? -7.006 6.011 -5.808 1.00 83.94 85 ARG A N 1
ATOM 683 C CA . ARG A 1 85 ? -5.861 5.156 -5.476 1.00 83.94 85 ARG A CA 1
ATOM 684 C C . ARG A 1 85 ? -5.912 3.819 -6.196 1.00 83.94 85 ARG A C 1
ATOM 686 O O . ARG A 1 85 ? -6.981 3.355 -6.584 1.00 83.94 85 ARG A O 1
ATOM 693 N N . ASP A 1 86 ? -4.756 3.178 -6.288 1.00 91.25 86 ASP A N 1
ATOM 694 C CA . ASP A 1 86 ? -4.638 1.798 -6.733 1.00 91.25 86 ASP A CA 1
ATOM 695 C C . ASP A 1 86 ? -5.365 0.845 -5.774 1.00 91.25 86 ASP A C 1
ATOM 697 O O . ASP A 1 86 ? -5.286 0.954 -4.546 1.00 91.25 86 ASP A O 1
ATOM 701 N N . TRP A 1 87 ? -6.055 -0.134 -6.349 1.00 94.12 87 TRP A N 1
ATOM 702 C CA . TRP A 1 87 ? -6.748 -1.176 -5.602 1.00 94.12 87 TRP A CA 1
ATOM 703 C C . TRP A 1 87 ? -6.808 -2.469 -6.411 1.00 94.12 87 TRP A C 1
ATOM 705 O O . TRP A 1 87 ? -6.507 -2.517 -7.607 1.00 94.12 87 TRP A O 1
ATOM 715 N N . PHE A 1 88 ? -7.176 -3.565 -5.758 1.00 94.88 88 PHE A N 1
ATOM 716 C CA . PHE A 1 88 ? -7.277 -4.857 -6.421 1.00 94.88 88 PHE A CA 1
ATOM 717 C C . PHE A 1 88 ? -8.359 -5.740 -5.816 1.00 94.88 88 PHE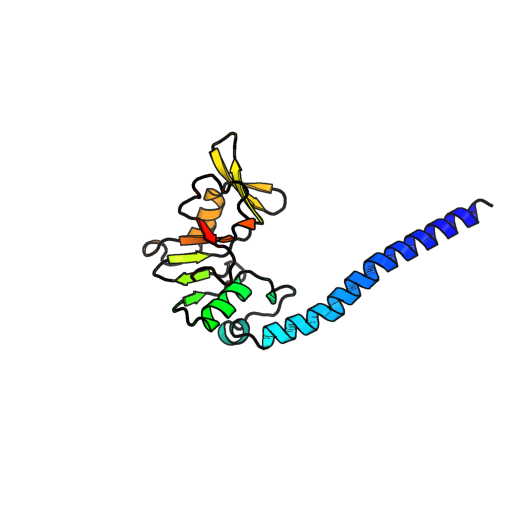 A C 1
ATOM 719 O O . PHE A 1 88 ? -8.719 -5.606 -4.652 1.00 94.88 88 PHE A O 1
ATOM 726 N N . ILE A 1 89 ? -8.865 -6.676 -6.614 1.00 95.12 89 ILE A N 1
ATOM 727 C CA . ILE A 1 89 ? -9.799 -7.705 -6.167 1.00 95.12 89 ILE A CA 1
ATOM 728 C C . ILE A 1 89 ? -9.047 -9.019 -6.039 1.00 95.12 89 ILE A C 1
ATOM 730 O O . ILE A 1 89 ? -8.437 -9.489 -7.003 1.00 95.12 89 ILE A O 1
ATOM 734 N N . TYR A 1 90 ? -9.160 -9.636 -4.870 1.00 95.06 90 TYR A N 1
ATOM 735 C CA . TYR A 1 90 ? -8.687 -10.987 -4.602 1.00 95.06 90 TYR A CA 1
ATOM 736 C C . TYR A 1 90 ? -9.722 -11.717 -3.742 1.00 95.06 90 TYR A C 1
ATOM 738 O O . TYR A 1 90 ? -10.251 -11.142 -2.795 1.00 95.06 90 TYR A O 1
ATOM 746 N N . ASN A 1 91 ? -10.064 -12.962 -4.091 1.00 93.62 91 ASN A N 1
ATOM 747 C CA . ASN A 1 91 ? -11.061 -13.773 -3.372 1.00 93.62 91 ASN A CA 1
ATOM 748 C C . ASN A 1 91 ? -12.373 -13.026 -3.041 1.00 93.62 91 ASN A C 1
ATOM 750 O O . ASN A 1 91 ? -12.854 -13.059 -1.909 1.00 93.62 91 ASN A O 1
ATOM 754 N N . ASN A 1 92 ? -12.954 -12.341 -4.034 1.00 92.31 92 ASN A N 1
ATOM 755 C CA . ASN A 1 92 ? -14.193 -11.562 -3.888 1.00 92.31 92 ASN A CA 1
ATOM 756 C C . ASN A 1 92 ? -14.131 -10.481 -2.788 1.00 92.31 92 ASN A C 1
ATOM 758 O O . ASN A 1 92 ? -15.136 -10.192 -2.149 1.00 92.31 92 ASN A O 1
ATOM 762 N N . THR A 1 93 ? -12.952 -9.914 -2.540 1.00 94.62 93 THR A N 1
ATOM 763 C CA . THR A 1 93 ? -12.732 -8.790 -1.624 1.00 94.62 93 THR A CA 1
ATOM 764 C C . THR A 1 93 ? -11.926 -7.725 -2.356 1.00 94.62 93 THR A C 1
ATOM 766 O O . THR A 1 93 ? -10.946 -8.055 -3.030 1.00 94.62 93 THR A O 1
ATOM 769 N N . ALA A 1 94 ? -12.340 -6.465 -2.241 1.00 95.25 94 ALA A N 1
ATOM 770 C CA . ALA A 1 94 ? -11.576 -5.329 -2.736 1.00 95.25 94 ALA A CA 1
ATOM 771 C C . ALA A 1 94 ? -10.565 -4.894 -1.670 1.00 95.25 94 ALA A C 1
ATOM 773 O O . ALA A 1 94 ? -10.934 -4.631 -0.527 1.00 95.25 94 ALA A O 1
ATOM 774 N N . TYR A 1 95 ? -9.297 -4.814 -2.047 1.00 96.12 95 TYR A N 1
ATOM 775 C CA . TYR A 1 95 ? -8.203 -4.380 -1.193 1.00 96.12 95 TYR A CA 1
ATOM 776 C C . TYR A 1 95 ? -7.639 -3.058 -1.693 1.00 96.12 95 TYR A C 1
ATOM 778 O O . TYR A 1 95 ? -7.382 -2.902 -2.889 1.00 96.12 95 TYR A O 1
ATOM 786 N N . VAL A 1 96 ? -7.420 -2.132 -0.766 1.00 95.38 96 VAL A N 1
ATOM 787 C CA . VAL A 1 96 ? -6.882 -0.795 -1.037 1.00 95.38 96 VAL A CA 1
ATOM 788 C C . VAL A 1 96 ? -5.615 -0.582 -0.217 1.00 95.38 96 VAL A C 1
ATOM 790 O O . VAL A 1 96 ? -5.534 -1.028 0.932 1.00 95.38 96 VAL A O 1
ATOM 793 N N . PHE A 1 97 ? -4.624 0.087 -0.804 1.00 94.88 97 PHE A N 1
ATOM 794 C CA . PHE A 1 97 ? -3.404 0.470 -0.099 1.00 94.88 97 PHE A CA 1
ATOM 795 C C . PHE A 1 97 ? -3.643 1.709 0.781 1.00 94.88 97 PHE A C 1
ATOM 797 O O . PHE A 1 97 ? -4.330 2.642 0.349 1.00 94.88 97 PHE A O 1
ATOM 804 N N . PRO A 1 98 ? -3.108 1.728 2.013 1.00 93.44 98 PRO A N 1
ATOM 805 C CA . PRO A 1 98 ? -3.223 2.874 2.899 1.00 93.44 98 PRO A CA 1
ATOM 806 C C . PRO A 1 98 ? -2.394 4.046 2.364 1.00 93.44 98 PRO A C 1
ATOM 808 O O . PRO A 1 98 ? -1.327 3.864 1.785 1.00 93.44 98 PRO A O 1
ATOM 811 N N . ASP A 1 99 ? -2.886 5.254 2.599 1.00 91.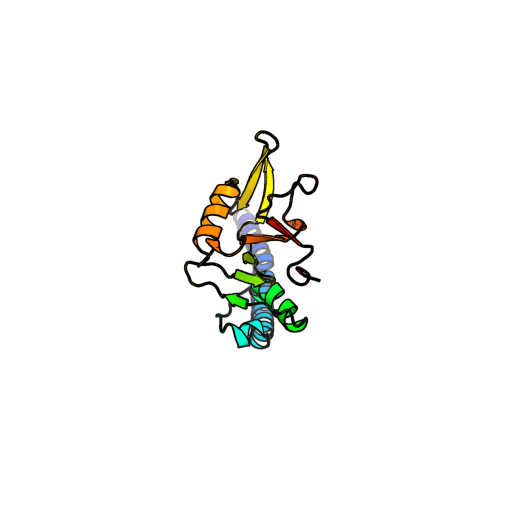38 99 ASP A N 1
ATOM 812 C CA . ASP A 1 99 ? -2.209 6.547 2.394 1.00 91.38 99 ASP A CA 1
ATOM 813 C C . ASP A 1 99 ? -1.883 7.240 3.728 1.00 91.38 99 ASP A C 1
ATOM 815 O O . ASP A 1 99 ? -1.522 8.410 3.744 1.00 91.38 99 ASP A O 1
ATOM 819 N N . PHE A 1 100 ? -2.039 6.523 4.839 1.00 94.62 100 PHE A N 1
ATOM 820 C CA . PHE A 1 100 ? -1.671 6.966 6.177 1.00 94.62 100 PHE A CA 1
ATOM 821 C C . PHE A 1 100 ? -0.408 6.242 6.640 1.00 94.62 100 PHE A C 1
ATOM 823 O O . PHE A 1 100 ? -0.062 5.187 6.111 1.00 94.62 100 PHE A O 1
ATOM 830 N N . ASP A 1 101 ? 0.256 6.782 7.656 1.00 94.75 101 ASP A N 1
ATOM 831 C CA . ASP A 1 101 ? 1.524 6.266 8.174 1.00 94.75 101 ASP A CA 1
ATOM 832 C C . ASP A 1 101 ? 1.331 5.275 9.328 1.00 94.75 101 ASP A C 1
ATOM 834 O O . ASP A 1 101 ? 2.126 4.349 9.498 1.00 94.75 101 ASP A O 1
ATOM 838 N N . ALA A 1 102 ? 0.279 5.449 10.131 1.00 96.06 102 ALA A N 1
ATOM 839 C CA . ALA A 1 102 ? -0.031 4.542 11.230 1.00 96.06 102 ALA A CA 1
ATOM 840 C C . ALA A 1 102 ? -1.527 4.472 11.546 1.00 96.06 102 ALA A C 1
ATOM 842 O O . ALA A 1 102 ? -2.287 5.380 11.223 1.00 96.06 102 ALA A O 1
ATOM 843 N N . ILE A 1 103 ? -1.930 3.399 12.220 1.00 96.88 103 ILE A N 1
ATOM 844 C CA . ILE A 1 103 ? -3.260 3.214 12.796 1.00 96.88 103 ILE A CA 1
ATOM 845 C C . ILE A 1 103 ? -3.129 2.801 14.267 1.00 96.88 103 ILE A C 1
ATOM 847 O O . ILE A 1 103 ? -2.291 1.968 14.625 1.00 96.88 103 ILE A O 1
ATOM 851 N N . ALA A 1 104 ? -3.955 3.395 15.121 1.00 95.94 104 ALA A N 1
ATOM 852 C CA . ALA A 1 104 ? -3.978 3.142 16.556 1.00 95.94 104 ALA A CA 1
ATOM 853 C C . ALA A 1 104 ? -5.406 3.246 17.090 1.00 95.94 104 ALA A C 1
ATOM 855 O O . ALA A 1 104 ? -6.252 3.927 16.503 1.00 95.94 104 ALA A O 1
ATOM 856 N N . GLN A 1 105 ? -5.671 2.589 18.213 1.00 95.06 105 GLN A N 1
ATOM 857 C CA . GLN A 1 105 ? -6.865 2.882 18.990 1.00 95.06 105 GLN A CA 1
ATOM 858 C C . GLN A 1 105 ? -6.547 4.021 19.961 1.00 95.06 105 GLN A C 1
ATOM 860 O O . GLN A 1 105 ? -5.516 4.015 20.626 1.00 95.06 105 GLN A O 1
ATOM 865 N N . ASP A 1 106 ? -7.424 5.015 20.015 1.00 92.94 106 ASP A N 1
ATOM 866 C CA . ASP A 1 106 ? -7.347 6.108 20.972 1.00 92.94 106 ASP A CA 1
ATOM 867 C C . ASP A 1 106 ? -7.744 5.604 22.366 1.00 92.94 106 ASP A C 1
ATOM 869 O O . ASP A 1 106 ? -8.879 5.165 22.572 1.00 92.94 106 ASP A O 1
ATOM 873 N N . ASP A 1 107 ? -6.817 5.677 23.322 1.00 88.69 107 ASP A N 1
ATOM 874 C CA . ASP A 1 107 ? -6.996 5.147 24.681 1.00 88.69 107 ASP A CA 1
ATOM 875 C C . ASP A 1 107 ? -8.148 5.823 25.453 1.00 88.69 107 ASP A C 1
ATOM 877 O O . ASP A 1 107 ? -8.738 5.221 26.354 1.00 88.69 107 ASP A O 1
ATOM 881 N N . GLU A 1 108 ? -8.475 7.083 25.138 1.00 90.25 108 GLU A N 1
ATOM 882 C CA . GLU A 1 108 ? -9.501 7.850 25.857 1.00 90.25 108 GLU A CA 1
ATOM 883 C C . GLU A 1 108 ? -10.915 7.558 25.343 1.00 90.25 108 GLU A C 1
ATOM 885 O O . GLU A 1 108 ? -11.872 7.466 26.118 1.00 90.25 108 GLU A O 1
ATOM 890 N N . THR A 1 109 ? -11.065 7.432 24.028 1.00 90.94 109 THR A N 1
ATOM 891 C CA . THR A 1 109 ? -12.354 7.324 23.338 1.00 90.94 109 THR A CA 1
ATOM 892 C C . THR A 1 109 ? -12.649 5.917 22.826 1.00 90.94 109 THR A C 1
ATOM 894 O O . THR A 1 109 ? -13.798 5.633 22.477 1.00 90.94 109 THR A O 1
ATOM 897 N N . GLY A 1 110 ? -11.646 5.037 22.769 1.00 90.81 110 GLY A N 1
ATOM 898 C CA . GLY A 1 110 ? -11.730 3.694 22.192 1.00 90.81 110 GLY A CA 1
ATOM 899 C C . GLY A 1 110 ? -11.936 3.687 20.674 1.00 90.81 110 GLY A C 1
ATOM 900 O O . GLY A 1 110 ? -12.273 2.650 20.098 1.00 90.81 110 GLY A O 1
ATOM 901 N N . LYS A 1 111 ? -11.797 4.839 20.011 1.00 94.06 111 LYS A N 1
ATOM 902 C CA . LYS A 1 111 ? -11.989 4.965 18.565 1.00 94.06 111 LYS A CA 1
ATOM 903 C C . LYS A 1 111 ? -10.710 4.634 17.817 1.00 94.06 111 LYS A C 1
ATOM 905 O O . LYS A 1 111 ? -9.622 4.975 18.258 1.00 94.06 111 LYS A O 1
ATOM 910 N N . TRP A 1 112 ? -10.858 4.032 16.646 1.00 96.38 112 TRP A N 1
ATOM 911 C CA . TRP A 1 112 ? -9.737 3.832 15.738 1.00 96.38 112 TRP A CA 1
ATOM 912 C C . TRP A 1 112 ? -9.389 5.136 15.026 1.00 96.38 112 TRP A C 1
ATOM 914 O O . TRP A 1 112 ? -10.265 5.798 14.463 1.00 96.38 112 TRP A O 1
ATOM 924 N N . GLN A 1 113 ? -8.110 5.487 15.051 1.00 96.94 113 GLN A N 1
ATOM 925 C CA . GLN A 1 113 ? -7.565 6.679 14.426 1.00 96.94 113 GLN A CA 1
ATOM 926 C C . GLN A 1 113 ? -6.406 6.316 13.505 1.00 96.94 113 GLN A C 1
ATOM 928 O O . GLN A 1 113 ? -5.668 5.360 13.753 1.00 96.94 113 GLN A O 1
ATOM 933 N N . ILE A 1 114 ? -6.239 7.105 12.453 1.00 97.19 114 ILE A N 1
ATOM 934 C CA . ILE A 1 114 ? -5.085 7.041 11.561 1.00 97.19 114 ILE A CA 1
ATOM 935 C C . ILE A 1 114 ? -4.228 8.286 11.730 1.00 97.19 114 ILE A C 1
ATOM 937 O O . ILE A 1 114 ? -4.748 9.381 11.946 1.00 97.19 114 ILE A O 1
ATOM 941 N N . TYR A 1 115 ? -2.921 8.105 11.612 1.00 96.81 115 TYR A N 1
ATOM 942 C CA . TYR A 1 115 ? -1.942 9.177 11.590 1.00 96.81 115 TYR A CA 1
ATOM 943 C C . TYR A 1 115 ? -1.495 9.421 10.155 1.00 96.81 115 TYR A C 1
ATOM 945 O O . TYR A 1 115 ? -1.001 8.506 9.494 1.00 96.81 115 TYR A O 1
ATOM 953 N N . SER A 1 116 ? -1.679 10.644 9.678 1.00 94.44 116 SER A N 1
ATOM 954 C CA . SER A 1 116 ? -1.324 11.086 8.330 1.00 94.44 116 SER A CA 1
ATOM 955 C C . SER A 1 116 ? -0.964 12.565 8.382 1.00 94.44 116 SER A C 1
ATOM 957 O O . SER A 1 116 ? -1.647 13.328 9.055 1.00 94.44 116 SER A O 1
ATOM 959 N N . GLU A 1 117 ? 0.076 12.986 7.659 1.00 91.69 117 GLU A N 1
ATOM 960 C CA . GLU A 1 117 ? 0.457 14.407 7.532 1.00 91.69 117 GLU A CA 1
ATOM 961 C C . GLU A 1 117 ? 0.567 15.154 8.880 1.00 91.69 117 GLU A C 1
ATOM 963 O O . GLU A 1 117 ? 0.112 16.285 9.028 1.00 91.69 117 GLU A O 1
ATOM 968 N N . ASP A 1 118 ? 1.183 14.512 9.875 1.00 91.31 118 ASP A N 1
ATOM 969 C CA . ASP A 1 118 ? 1.345 15.033 11.239 1.00 91.31 118 ASP A CA 1
ATOM 970 C C . ASP A 1 118 ? 0.045 15.198 12.060 1.00 91.31 118 ASP A C 1
ATOM 972 O O . ASP A 1 118 ? 0.081 15.767 13.156 1.00 91.31 118 ASP A O 1
ATOM 976 N N . GLU A 1 119 ? -1.084 14.651 11.602 1.00 95.69 119 GLU A N 1
ATOM 977 C CA . GLU A 1 119 ? -2.386 14.741 12.272 1.00 95.69 119 GLU A CA 1
ATOM 978 C C . GLU A 1 119 ? -3.036 13.364 12.495 1.00 95.69 119 GLU A C 1
ATOM 980 O O . GLU A 1 119 ? -2.920 12.445 11.684 1.00 95.69 119 GLU A O 1
ATOM 985 N N . TRP A 1 120 ? -3.735 13.226 13.628 1.00 95.38 120 TRP A N 1
ATOM 986 C CA . TRP A 1 120 ? -4.586 12.072 13.921 1.00 95.38 120 TRP A CA 1
ATOM 987 C C . TRP A 1 120 ? -6.029 12.364 13.517 1.00 95.38 120 TRP A C 1
ATOM 989 O O . TRP A 1 120 ? -6.586 13.398 13.885 1.00 95.38 120 TRP A O 1
ATOM 999 N N . SER A 1 121 ? -6.654 11.434 12.800 1.00 95.75 121 SER A N 1
ATOM 1000 C CA . SER A 1 121 ? -8.038 11.552 12.331 1.00 95.75 121 SER A CA 1
ATOM 1001 C C . SER A 1 121 ? -8.805 10.238 12.480 1.00 95.75 121 SER A C 1
ATOM 1003 O O . SER A 1 121 ? -8.209 9.181 12.676 1.00 95.75 121 SER A O 1
ATOM 1005 N N . ASP A 1 122 ? -10.139 10.297 12.435 1.00 96.44 122 ASP A N 1
ATOM 1006 C CA . ASP A 1 122 ? -11.000 9.121 12.602 1.00 96.44 122 ASP A CA 1
ATOM 1007 C C . ASP A 1 122 ? -10.851 8.152 11.414 1.00 96.44 122 ASP A C 1
ATOM 1009 O O . ASP A 1 122 ? -10.993 8.530 10.246 1.00 96.44 122 ASP A O 1
ATOM 1013 N N . PHE A 1 123 ? -10.579 6.878 11.712 1.00 96.69 123 PHE A N 1
ATOM 1014 C CA . PHE A 1 123 ? -10.389 5.849 10.691 1.00 96.69 123 PHE A CA 1
ATOM 1015 C C . PHE A 1 123 ? -11.651 5.606 9.851 1.00 96.69 123 PHE A C 1
ATOM 1017 O O . PHE A 1 123 ? -11.545 5.313 8.660 1.00 96.69 123 PHE A O 1
ATOM 1024 N N . TYR A 1 124 ? -12.848 5.701 10.431 1.00 96.12 124 TYR A N 1
ATOM 1025 C CA . TYR A 1 124 ? -14.085 5.417 9.705 1.00 96.12 124 TYR A CA 1
ATOM 1026 C C . TYR A 1 124 ? -14.498 6.563 8.783 1.00 96.12 124 TYR A C 1
ATOM 1028 O O . TYR A 1 124 ? -15.049 6.294 7.713 1.00 96.12 124 TYR A O 1
ATOM 1036 N N . ASP A 1 125 ? -14.179 7.811 9.135 1.00 94.94 125 ASP A N 1
ATOM 1037 C CA . ASP A 1 125 ? -14.338 8.948 8.220 1.00 94.94 125 ASP A CA 1
ATOM 1038 C C . ASP A 1 125 ? -13.466 8.742 6.976 1.00 94.94 125 ASP A C 1
ATOM 1040 O O . ASP A 1 125 ? -13.959 8.788 5.845 1.00 94.94 125 ASP A O 1
ATOM 1044 N N . TYR A 1 126 ? -12.199 8.385 7.185 1.00 94.00 126 TYR A N 1
ATOM 1045 C CA . TYR A 1 126 ? -11.280 7.992 6.124 1.00 94.00 126 TYR A CA 1
ATOM 1046 C C . TYR A 1 126 ? -11.794 6.809 5.285 1.00 94.00 126 TYR A C 1
ATOM 1048 O O . TYR A 1 126 ? -11.876 6.887 4.053 1.00 94.00 126 TYR A O 1
ATOM 1056 N N . PHE A 1 127 ? -12.171 5.711 5.947 1.00 94.69 127 PHE A N 1
ATOM 1057 C CA . PHE A 1 127 ? -12.583 4.477 5.286 1.00 94.69 127 PHE A CA 1
ATOM 1058 C C . PHE A 1 127 ? -13.850 4.681 4.454 1.00 94.69 127 PHE A C 1
ATOM 1060 O O . PHE A 1 127 ? -13.961 4.122 3.366 1.00 94.69 127 PHE A O 1
ATOM 1067 N N . SER A 1 128 ? -14.777 5.532 4.902 1.00 93.00 128 SER A N 1
ATOM 1068 C CA . SER A 1 128 ? -15.980 5.870 4.134 1.00 93.00 128 SER A CA 1
ATOM 1069 C C . SER A 1 128 ? -15.649 6.508 2.777 1.00 93.00 128 SER A C 1
ATOM 1071 O O . SER A 1 128 ? -16.287 6.185 1.769 1.00 93.00 128 SER A O 1
ATOM 1073 N N . GLY A 1 129 ? -14.610 7.350 2.731 1.00 90.06 129 GLY A N 1
ATOM 1074 C CA . GLY A 1 129 ? -14.089 7.950 1.506 1.00 90.06 129 GLY A CA 1
ATOM 1075 C C . GLY A 1 129 ? -13.496 6.897 0.573 1.00 90.06 129 GLY A C 1
ATOM 1076 O O . GLY A 1 129 ? -13.902 6.816 -0.588 1.00 90.06 129 GLY A O 1
ATOM 1077 N N . VAL A 1 130 ? -12.619 6.034 1.099 1.00 90.31 130 VAL A N 1
ATOM 1078 C CA . VAL A 1 130 ? -12.045 4.8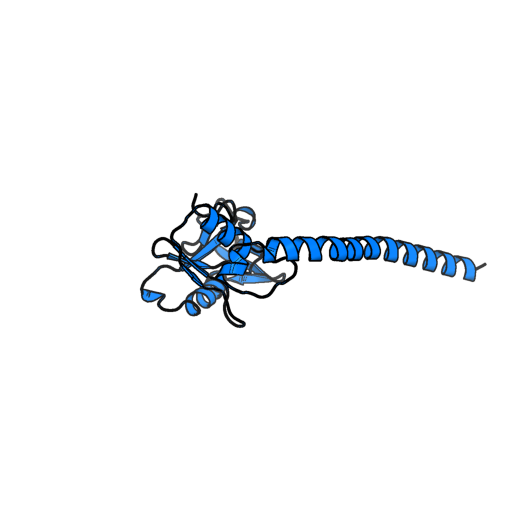91 0.362 1.00 90.31 130 VAL A CA 1
ATOM 1079 C C . VAL A 1 130 ? -13.145 4.017 -0.230 1.00 90.31 130 VAL A C 1
ATOM 1081 O O . VAL A 1 130 ? -13.155 3.732 -1.423 1.00 90.31 130 VAL A O 1
ATOM 1084 N N . GLU A 1 131 ? -14.111 3.625 0.592 1.00 90.50 131 GLU A N 1
ATOM 1085 C CA . GLU A 1 131 ? -15.187 2.736 0.187 1.00 90.50 131 GLU A CA 1
ATOM 1086 C C . GLU A 1 131 ? -16.075 3.385 -0.885 1.00 90.50 131 GLU A C 1
ATOM 1088 O O . GLU A 1 131 ? -16.557 2.709 -1.785 1.00 90.50 131 GLU A O 1
ATOM 1093 N N . SER A 1 132 ? -16.308 4.700 -0.825 1.00 88.19 132 SER A N 1
ATOM 1094 C CA . SER A 1 132 ? -17.101 5.430 -1.825 1.00 88.19 132 SER A CA 1
ATOM 1095 C C . SER A 1 132 ? -16.474 5.481 -3.223 1.00 88.19 132 SER A C 1
ATOM 1097 O O . SER A 1 132 ? -17.216 5.585 -4.200 1.00 88.19 132 SER A O 1
ATOM 1099 N N . ALA A 1 133 ? -15.148 5.356 -3.316 1.00 85.69 133 ALA A N 1
ATOM 1100 C CA . ALA A 1 133 ? -14.395 5.379 -4.568 1.00 85.69 133 ALA A CA 1
ATOM 1101 C C . ALA A 1 133 ? -14.420 4.039 -5.325 1.00 85.69 133 ALA A C 1
ATOM 1103 O O . ALA A 1 133 ? -14.123 3.999 -6.518 1.00 85.69 133 ALA A O 1
ATOM 1104 N N . ILE A 1 134 ? -14.775 2.939 -4.654 1.00 87.62 134 ILE A N 1
ATOM 1105 C CA . ILE A 1 134 ? -14.766 1.604 -5.256 1.00 87.62 134 ILE A CA 1
ATOM 1106 C C . ILE A 1 134 ? -16.109 1.341 -5.963 1.00 87.62 134 ILE A C 1
ATOM 1108 O O . ILE A 1 134 ? -17.162 1.334 -5.309 1.00 87.62 134 ILE A O 1
ATOM 1112 N N . PRO A 1 135 ? -16.114 1.107 -7.291 1.00 80.62 135 PRO A N 1
ATOM 1113 C CA . PRO A 1 135 ? -17.333 0.766 -8.014 1.00 80.62 135 PRO A CA 1
ATOM 1114 C C . PRO A 1 135 ? -17.893 -0.581 -7.536 1.00 80.62 135 PRO A C 1
ATOM 1116 O O . PRO A 1 135 ? -17.154 -1.464 -7.113 1.00 80.62 135 PRO A O 1
ATOM 1119 N N . ASP A 1 136 ? -19.217 -0.739 -7.599 1.00 70.69 136 ASP A N 1
ATOM 1120 C CA . ASP A 1 136 ? -19.921 -1.995 -7.287 1.00 70.69 136 ASP A CA 1
ATOM 1121 C C . ASP A 1 136 ? -19.691 -2.565 -5.867 1.00 70.69 136 ASP A C 1
ATOM 1123 O O . ASP A 1 136 ? -19.972 -3.732 -5.593 1.00 70.69 136 ASP A O 1
ATOM 1127 N N . LYS A 1 137 ? -19.303 -1.716 -4.902 1.00 67.44 137 LYS A N 1
ATOM 1128 C CA . LYS A 1 137 ? -19.068 -2.068 -3.483 1.00 67.44 137 LYS A CA 1
ATOM 1129 C C . LYS A 1 137 ? -20.200 -2.800 -2.753 1.00 67.44 137 LYS A C 1
ATOM 1131 O O . LYS A 1 137 ? -20.003 -3.344 -1.676 1.00 67.44 137 LYS A O 1
ATOM 1136 N N . ARG A 1 138 ? -21.417 -2.806 -3.307 1.00 62.94 138 ARG A N 1
ATOM 1137 C CA . ARG A 1 138 ? -22.553 -3.544 -2.725 1.00 62.94 138 ARG A CA 1
ATOM 1138 C C . ARG A 1 138 ? -22.407 -5.060 -2.873 1.00 62.94 138 ARG A C 1
ATOM 1140 O O . ARG A 1 138 ? -23.146 -5.790 -2.219 1.00 62.94 138 ARG A O 1
ATOM 1147 N N . GLU A 1 139 ? -21.496 -5.520 -3.727 1.00 78.56 139 GLU A N 1
ATOM 1148 C CA . GLU A 1 139 ? -21.328 -6.936 -4.070 1.00 78.56 139 GLU A CA 1
ATOM 1149 C C . GLU A 1 139 ? -20.088 -7.580 -3.425 1.00 78.56 139 GLU A C 1
ATOM 1151 O O . GLU A 1 139 ? -19.954 -8.805 -3.450 1.00 78.56 139 GLU A O 1
ATOM 1156 N N . MET A 1 140 ? -19.198 -6.791 -2.806 1.00 89.06 140 MET A N 1
ATOM 1157 C CA . MET A 1 140 ? -17.986 -7.301 -2.157 1.00 89.06 140 MET A CA 1
ATOM 1158 C C . MET A 1 140 ? -17.519 -6.435 -0.976 1.00 89.06 140 MET A C 1
ATOM 1160 O O . MET A 1 140 ? -17.648 -5.213 -1.038 1.00 89.06 140 MET A O 1
ATOM 1164 N N . PRO A 1 141 ? -16.941 -7.037 0.083 1.00 93.50 141 PRO A N 1
ATOM 1165 C CA . PRO A 1 141 ? -16.302 -6.284 1.156 1.00 93.50 141 PRO A CA 1
ATOM 1166 C C . PRO A 1 141 ? -15.092 -5.493 0.642 1.00 93.50 141 PRO A C 1
ATOM 1168 O O . PRO A 1 141 ? -14.364 -5.954 -0.241 1.00 93.50 141 PRO A O 1
ATOM 1171 N N . VAL A 1 142 ? -14.860 -4.327 1.247 1.00 94.94 142 VAL A N 1
ATOM 1172 C CA . VAL A 1 142 ? -13.676 -3.486 1.026 1.00 94.94 142 VAL A CA 1
ATOM 1173 C C . VAL A 1 142 ? -12.788 -3.558 2.265 1.00 94.94 142 VAL A C 1
ATOM 1175 O O . VAL A 1 142 ? -13.285 -3.469 3.388 1.00 94.94 142 VAL A O 1
ATOM 1178 N N . ARG A 1 143 ? -11.479 -3.734 2.077 1.00 96.31 143 ARG A N 1
ATOM 1179 C CA . ARG A 1 143 ? -10.488 -3.758 3.156 1.00 96.31 143 ARG A CA 1
ATOM 1180 C C . ARG A 1 143 ? -9.261 -2.924 2.814 1.00 96.31 143 ARG A C 1
ATOM 1182 O O . ARG A 1 143 ? -8.809 -2.905 1.673 1.00 96.31 143 ARG A O 1
ATOM 1189 N N . VAL A 1 144 ? -8.683 -2.284 3.820 1.00 96.31 144 VAL A N 1
ATOM 1190 C CA . VAL A 1 144 ? -7.395 -1.594 3.728 1.00 96.31 144 VAL A CA 1
ATOM 1191 C C . VAL A 1 144 ? -6.299 -2.570 4.139 1.00 96.31 144 VAL A C 1
ATOM 1193 O O . VAL A 1 144 ? -6.371 -3.157 5.219 1.00 96.31 144 VAL A O 1
ATOM 1196 N N . ILE A 1 145 ? -5.300 -2.781 3.286 1.00 96.31 145 ILE A N 1
ATOM 1197 C CA . ILE A 1 145 ? -4.187 -3.691 3.574 1.00 96.31 145 ILE A CA 1
ATOM 1198 C C . ILE A 1 145 ? -3.097 -2.982 4.385 1.00 96.31 145 ILE A C 1
ATOM 1200 O O . ILE A 1 145 ? -2.372 -2.148 3.858 1.00 96.31 145 ILE A O 1
ATOM 1204 N N . VAL A 1 146 ? -2.950 -3.323 5.663 1.00 95.75 146 VAL A N 1
ATOM 1205 C CA . VAL A 1 146 ? -2.078 -2.582 6.588 1.00 95.75 146 VAL A CA 1
ATOM 1206 C C . VAL A 1 146 ? -0.950 -3.478 7.107 1.00 95.75 146 VAL A C 1
ATOM 1208 O O . VAL A 1 146 ? -1.209 -4.477 7.777 1.00 95.75 146 VAL A O 1
ATOM 1211 N N . PRO A 1 147 ? 0.316 -3.159 6.811 1.00 95.12 147 PRO A N 1
ATOM 1212 C CA . PRO A 1 147 ? 1.469 -3.776 7.449 1.00 95.12 147 PRO A CA 1
ATOM 1213 C C . PRO A 1 147 ? 1.447 -3.699 8.984 1.00 95.12 147 PRO A C 1
ATOM 1215 O O . PRO A 1 147 ? 1.053 -2.691 9.564 1.00 95.12 147 PRO A O 1
ATOM 1218 N N . HIS A 1 148 ? 1.920 -4.748 9.659 1.00 93.81 148 HIS A N 1
ATOM 1219 C CA . HIS A 1 148 ? 1.978 -4.791 11.126 1.00 93.81 148 HIS A CA 1
ATOM 1220 C C . HIS A 1 148 ? 2.828 -3.678 11.755 1.00 93.81 148 HIS A C 1
ATOM 1222 O O . HIS A 1 148 ? 2.548 -3.281 12.879 1.00 93.81 148 HIS A O 1
ATOM 1228 N N . ASP A 1 149 ? 3.841 -3.162 11.058 1.00 93.31 149 ASP A N 1
ATOM 1229 C CA . ASP A 1 149 ? 4.672 -2.049 11.538 1.00 93.31 149 ASP A CA 1
ATOM 1230 C C . ASP A 1 149 ? 3.945 -0.694 11.536 1.00 93.31 149 ASP A C 1
ATOM 1232 O O . ASP A 1 149 ? 4.386 0.228 12.219 1.00 93.31 149 ASP A O 1
ATOM 1236 N N . MET A 1 150 ? 2.812 -0.588 10.837 1.00 95.06 150 MET A N 1
ATOM 1237 C CA . MET A 1 150 ? 1.932 0.582 10.861 1.00 95.06 150 MET A CA 1
ATOM 1238 C C . MET A 1 150 ? 0.884 0.514 11.984 1.00 95.06 150 MET A C 1
ATOM 1240 O O . MET A 1 150 ? 0.190 1.496 12.235 1.00 95.06 150 MET A O 1
ATOM 1244 N N . ILE A 1 151 ? 0.743 -0.624 12.671 1.00 95.62 151 ILE A N 1
ATOM 1245 C CA . ILE A 1 151 ? -0.238 -0.810 13.747 1.00 95.62 151 ILE A CA 1
ATOM 1246 C C . ILE A 1 151 ? 0.434 -0.512 15.091 1.00 95.62 151 ILE A C 1
ATOM 1248 O O . ILE A 1 151 ? 1.291 -1.268 15.546 1.00 95.62 151 ILE A O 1
ATOM 1252 N N . GLN A 1 152 ? 0.035 0.580 15.747 1.00 92.62 152 GLN A N 1
ATOM 1253 C CA . GLN A 1 152 ? 0.618 0.986 17.036 1.00 92.62 152 GLN A CA 1
ATOM 1254 C C . GLN A 1 152 ? -0.048 0.315 18.244 1.00 92.62 152 GLN A C 1
ATOM 1256 O O . GLN A 1 152 ? 0.600 0.163 19.279 1.00 92.62 152 GLN A O 1
ATOM 1261 N N . SER A 1 153 ? -1.290 -0.155 18.087 1.00 83.25 153 SER A N 1
ATOM 1262 C CA . SER A 1 153 ? -2.052 -0.881 19.115 1.00 83.25 153 SER A CA 1
ATOM 1263 C C . SER A 1 153 ? -2.329 -2.330 18.672 1.00 83.25 153 SER A C 1
ATOM 1265 O O . SER A 1 153 ? -3.467 -2.675 18.362 1.00 83.25 153 SER A O 1
ATOM 1267 N N . PRO A 1 154 ? -1.300 -3.196 18.549 1.00 76.75 154 PRO A N 1
ATOM 1268 C CA . PRO A 1 154 ? -1.452 -4.532 17.961 1.00 76.75 154 PRO A CA 1
ATOM 1269 C C . PRO A 1 154 ? -2.164 -5.544 18.869 1.00 76.75 154 PRO A C 1
ATOM 1271 O O . PRO A 1 154 ? -2.511 -6.626 18.405 1.00 76.75 154 PRO A O 1
ATOM 1274 N N . GLU A 1 155 ? -2.332 -5.221 20.152 1.00 79.19 155 GLU A N 1
ATOM 1275 C CA . GLU A 1 155 ? -3.000 -6.084 21.135 1.00 79.19 155 GLU A CA 1
ATOM 1276 C C . GLU A 1 155 ? -4.534 -5.975 21.064 1.00 79.19 155 GLU A C 1
ATOM 1278 O O . GLU A 1 155 ? -5.232 -6.841 21.592 1.00 79.19 155 GLU A O 1
ATOM 1283 N N . ASP A 1 156 ? -5.053 -4.930 20.412 1.00 81.94 156 ASP A N 1
ATOM 1284 C CA . ASP A 1 156 ? -6.485 -4.675 20.281 1.00 81.94 156 ASP A CA 1
ATOM 1285 C C . ASP A 1 156 ? -7.068 -5.328 19.020 1.00 81.94 156 ASP A C 1
ATOM 1287 O O . ASP A 1 156 ? -6.397 -5.499 17.996 1.00 81.94 156 ASP A O 1
ATOM 1291 N N . ASP A 1 157 ? -8.359 -5.664 19.075 1.00 88.75 157 ASP A N 1
ATOM 1292 C CA . ASP A 1 157 ? -9.084 -6.191 17.921 1.00 88.75 157 ASP A CA 1
ATOM 1293 C C . ASP A 1 157 ? -9.190 -5.115 16.827 1.00 88.75 157 ASP A C 1
ATOM 1295 O O . ASP A 1 157 ? -9.919 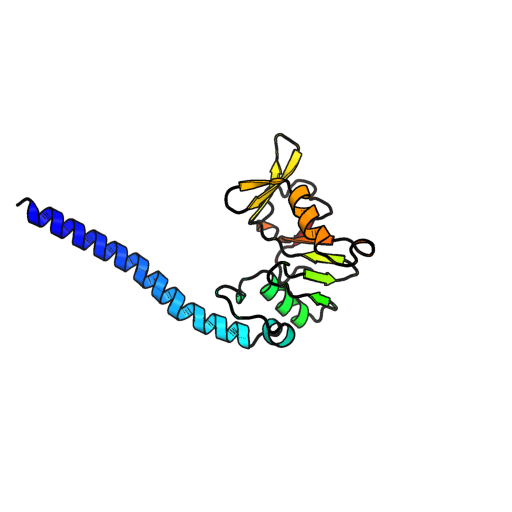-4.125 16.957 1.00 88.75 157 ASP A O 1
ATOM 1299 N N . LEU A 1 158 ? -8.464 -5.328 15.727 1.00 92.62 158 LEU A N 1
ATOM 1300 C CA . LEU A 1 158 ? -8.463 -4.429 14.574 1.00 92.62 158 LEU A CA 1
ATOM 1301 C C . LEU A 1 158 ? -9.866 -4.269 13.961 1.00 92.62 158 LEU A C 1
ATOM 1303 O O . LEU A 1 158 ? -10.673 -5.205 13.992 1.00 92.62 158 LEU A O 1
ATOM 1307 N N . PRO A 1 159 ? -10.151 -3.121 13.314 1.00 94.44 159 PRO A N 1
ATOM 1308 C CA . PRO A 1 159 ? -11.380 -2.953 12.548 1.00 94.44 159 PRO A CA 1
ATOM 1309 C C . PRO A 1 159 ? -11.517 -4.048 11.486 1.00 94.44 159 PRO A C 1
ATOM 1311 O O . PRO A 1 159 ? -10.546 -4.378 10.810 1.00 94.44 159 PRO A O 1
ATOM 1314 N N . GLU A 1 160 ? -12.733 -4.545 11.240 1.00 93.38 160 GLU A N 1
ATOM 1315 C CA . GLU A 1 160 ? -12.984 -5.543 10.179 1.00 93.38 160 GLU A CA 1
ATOM 1316 C C . GLU A 1 160 ? -12.586 -5.035 8.775 1.00 93.38 160 GLU A C 1
ATOM 1318 O O . GLU A 1 160 ? -12.237 -5.811 7.879 1.00 93.38 160 GLU A O 1
ATOM 1323 N N . ALA A 1 161 ? -12.609 -3.712 8.601 1.00 95.25 161 ALA A N 1
ATOM 1324 C CA . ALA A 1 161 ? -12.152 -3.006 7.411 1.00 95.25 161 ALA A CA 1
ATOM 1325 C C . ALA A 1 161 ? -10.621 -3.025 7.225 1.00 95.25 161 ALA A C 1
ATOM 1327 O O . ALA A 1 161 ? -10.141 -2.629 6.167 1.00 95.25 161 ALA A O 1
ATOM 1328 N N . VAL A 1 162 ? -9.842 -3.474 8.212 1.00 96.50 162 VAL A N 1
ATOM 1329 C CA . VAL A 1 162 ? -8.380 -3.576 8.143 1.00 96.50 162 VAL A CA 1
ATOM 1330 C C . VAL A 1 162 ? -7.974 -5.028 7.914 1.00 96.50 162 VAL A C 1
ATOM 1332 O O . VAL A 1 162 ? -8.397 -5.946 8.613 1.00 96.50 162 VAL A O 1
ATOM 1335 N N . TYR A 1 163 ? -7.110 -5.243 6.929 1.00 96.38 163 TYR A N 1
ATOM 1336 C CA . TYR A 1 163 ? -6.466 -6.521 6.671 1.00 96.38 163 TYR A CA 1
ATOM 1337 C C . TYR A 1 163 ? -4.979 -6.416 7.004 1.00 96.38 163 TYR A C 1
ATOM 1339 O O . TYR A 1 163 ? -4.198 -5.872 6.222 1.00 96.38 163 TYR A O 1
ATOM 1347 N N . ALA A 1 164 ? -4.601 -6.916 8.180 1.00 94.88 164 ALA A N 1
ATOM 1348 C CA . ALA A 1 164 ? -3.227 -6.844 8.654 1.00 94.88 164 ALA A CA 1
ATOM 1349 C C . ALA A 1 164 ? -2.311 -7.837 7.925 1.00 94.88 164 ALA A C 1
ATOM 1351 O O . ALA A 1 164 ? -2.670 -9.002 7.739 1.00 94.88 164 ALA A O 1
ATOM 1352 N N . VAL A 1 165 ? -1.117 -7.390 7.534 1.00 95.06 165 VAL A N 1
ATOM 1353 C CA . VAL A 1 165 ? -0.126 -8.212 6.825 1.00 95.06 165 VAL A CA 1
ATOM 1354 C C . VAL A 1 165 ? 1.279 -8.022 7.388 1.00 95.06 165 VAL A C 1
ATOM 1356 O O . VAL A 1 165 ? 1.622 -6.969 7.909 1.00 95.06 165 VAL A O 1
ATOM 1359 N N . GLY A 1 166 ? 2.148 -9.025 7.245 1.00 92.94 166 GLY A N 1
ATOM 1360 C CA . GLY A 1 166 ? 3.570 -8.863 7.582 1.00 92.94 166 GLY A CA 1
ATOM 1361 C C . GLY A 1 166 ? 4.316 -7.946 6.608 1.00 92.94 166 GLY A C 1
ATOM 1362 O O . GLY A 1 166 ? 5.183 -7.178 7.008 1.00 92.94 166 GLY A O 1
ATOM 1363 N N . SER A 1 167 ? 3.983 -8.032 5.320 1.00 93.75 167 SER A N 1
ATOM 1364 C CA . SER A 1 167 ? 4.506 -7.166 4.263 1.00 93.75 167 SER A CA 1
ATOM 1365 C C . SER A 1 167 ? 3.586 -7.219 3.047 1.00 93.75 167 SER A C 1
ATOM 1367 O O . SER A 1 167 ? 2.844 -8.190 2.876 1.00 93.75 167 SER A O 1
ATOM 1369 N N . TYR A 1 168 ? 3.670 -6.217 2.174 1.00 94.12 168 TYR A N 1
ATOM 1370 C CA . TYR A 1 168 ? 2.913 -6.199 0.923 1.00 94.12 168 TYR A CA 1
ATOM 1371 C C . TYR A 1 168 ? 3.285 -7.368 -0.001 1.00 94.12 168 TYR A C 1
ATOM 1373 O O . TYR A 1 168 ? 2.416 -7.943 -0.645 1.00 94.12 168 TYR A O 1
ATOM 1381 N N . GLU A 1 169 ? 4.551 -7.785 -0.029 1.00 93.12 169 GLU A N 1
ATOM 1382 C CA . GLU A 1 169 ? 5.021 -8.918 -0.834 1.00 93.12 169 GLU A CA 1
ATOM 1383 C C . GLU A 1 169 ? 4.426 -10.257 -0.388 1.00 93.12 169 GLU A C 1
ATOM 1385 O O . GLU A 1 169 ? 4.274 -11.174 -1.188 1.00 93.12 169 GLU A O 1
ATOM 1390 N N . THR A 1 170 ? 4.098 -10.403 0.893 1.00 90.38 170 THR A N 1
ATOM 1391 C CA . THR A 1 170 ? 3.641 -11.678 1.464 1.00 90.38 170 THR A CA 1
ATOM 1392 C C . THR A 1 170 ? 2.193 -11.629 1.936 1.00 90.38 170 THR A C 1
ATOM 1394 O O . THR A 1 170 ? 1.798 -12.457 2.747 1.00 90.38 170 THR A O 1
ATOM 1397 N N . ALA A 1 171 ? 1.406 -10.668 1.453 1.00 88.88 171 ALA A N 1
ATOM 1398 C CA . ALA A 1 171 ? 0.063 -10.370 1.948 1.00 88.88 171 ALA A CA 1
ATOM 1399 C C . ALA A 1 171 ? -0.921 -11.559 1.947 1.00 88.88 171 ALA A C 1
ATOM 1401 O O . ALA A 1 171 ? -1.833 -11.608 2.773 1.00 88.88 171 ALA A O 1
ATOM 1402 N N . PHE A 1 172 ? -0.744 -12.513 1.026 1.00 90.06 172 PHE A N 1
ATOM 1403 C CA . PHE A 1 172 ? -1.661 -13.645 0.827 1.00 90.06 172 PHE A CA 1
ATOM 1404 C C . PHE A 1 172 ? -0.938 -14.991 0.668 1.00 90.06 172 PHE A C 1
ATOM 1406 O O . PHE A 1 172 ? -1.404 -15.858 -0.073 1.00 90.06 172 PHE A O 1
ATOM 1413 N N . ARG A 1 173 ? 0.216 -15.144 1.324 1.00 81.00 173 ARG A N 1
ATOM 1414 C CA . ARG A 1 173 ? 0.972 -16.402 1.371 1.00 81.00 173 ARG A CA 1
ATOM 1415 C C . ARG A 1 173 ? 0.741 -17.170 2.663 1.00 81.00 173 ARG A C 1
ATOM 1417 O O . ARG A 1 173 ? 0.555 -16.508 3.704 1.00 81.00 173 ARG A O 1
#

Organism: NCBI:txid3083063

pLDDT: mean 87.88, std 10.39, range [49.84, 97.19]